Protein AF-A0A536BWJ4-F1 (afdb_monomer)

Nearest PDB structures (foldseek):
  4ppz-assembly1_A  TM=5.170E-01  e=3.074E-01  Neisseria meningitidis MC58
  1vgy-assembly1_B  TM=4.323E-01  e=7.102E-01  Neisseria meningitidis MC58
  6u5v-assembly1_A  TM=4.643E-01  e=4.906E+00  Candida albicans
  7tui-assembly1_A  TM=4.557E-01  e=5.581E+00  Candida albicans
  3jbv-assembly1_m  TM=2.450E-01  e=4.313E+00  Escherichia coli K-12

pLDDT: mean 94.95, std 3.84, range [71.25, 98.62]

Structure (mmCIF, N/CA/C/O backbone):
data_AF-A0A536BWJ4-F1
#
_entry.id   AF-A0A536BWJ4-F1
#
loop_
_atom_site.group_PDB
_atom_site.id
_atom_site.type_symbol
_atom_site.label_atom_id
_atom_site.label_alt_id
_atom_site.label_comp_id
_atom_site.label_asym_id
_atom_site.label_entity_id
_atom_site.label_seq_id
_atom_site.pdbx_PDB_ins_code
_atom_site.Cartn_x
_atom_site.Cartn_y
_atom_site.Cartn_z
_atom_site.occupancy
_atom_site.B_iso_or_equiv
_atom_site.auth_seq_id
_atom_site.auth_comp_id
_atom_site.auth_asym_id
_atom_site.auth_atom_id
_atom_site.pdbx_PDB_model_num
ATOM 1 N N . MET A 1 1 ? -3.389 -10.954 0.445 1.00 93.75 1 MET A N 1
ATOM 2 C CA . MET A 1 1 ? -3.162 -10.057 1.604 1.00 93.75 1 MET A CA 1
ATOM 3 C C . MET A 1 1 ? -3.185 -10.874 2.886 1.00 93.75 1 MET A C 1
ATOM 5 O O . MET A 1 1 ? -3.964 -11.815 2.980 1.00 93.75 1 MET A O 1
ATOM 9 N N . ALA A 1 2 ? -2.328 -10.540 3.852 1.00 96.06 2 ALA A N 1
ATOM 10 C CA . ALA A 1 2 ? -2.304 -11.177 5.165 1.00 96.06 2 ALA A CA 1
ATOM 11 C C . ALA A 1 2 ? -3.456 -10.657 6.036 1.00 96.06 2 ALA A C 1
ATOM 13 O O . ALA A 1 2 ? -4.020 -9.597 5.765 1.00 96.06 2 ALA A O 1
ATOM 14 N N . ARG A 1 3 ? -3.800 -11.382 7.109 1.00 96.44 3 ARG A N 1
ATOM 15 C CA . ARG A 1 3 ? -4.759 -10.868 8.094 1.00 96.44 3 ARG A CA 1
ATOM 16 C C . ARG A 1 3 ? -4.207 -9.561 8.688 1.00 96.44 3 ARG A C 1
ATOM 18 O O . ARG A 1 3 ? -3.106 -9.598 9.242 1.00 96.44 3 ARG A O 1
ATOM 25 N N . PRO A 1 4 ? -4.945 -8.443 8.608 1.00 97.19 4 PRO A N 1
ATOM 26 C CA . PRO A 1 4 ? -4.494 -7.199 9.202 1.00 97.19 4 PRO A CA 1
ATOM 27 C C . PRO A 1 4 ? -4.466 -7.268 10.728 1.00 97.19 4 PRO A C 1
ATOM 29 O O . PRO A 1 4 ? -5.266 -7.979 11.339 1.00 97.19 4 PRO A O 1
ATOM 32 N N . THR A 1 5 ? -3.575 -6.495 11.340 1.00 97.12 5 THR A N 1
ATOM 33 C CA . THR A 1 5 ? -3.496 -6.333 12.796 1.00 97.12 5 THR A CA 1
ATOM 34 C C . THR A 1 5 ? -3.486 -4.859 13.166 1.00 97.12 5 THR A C 1
ATOM 36 O O . THR A 1 5 ? -2.994 -4.034 12.397 1.00 97.12 5 THR A O 1
ATOM 39 N N . SER A 1 6 ? -3.984 -4.534 14.355 1.00 96.25 6 SER A N 1
ATOM 40 C CA . SER A 1 6 ? -3.867 -3.196 14.931 1.00 96.25 6 SER A CA 1
ATOM 41 C C . SER A 1 6 ? -2.861 -3.182 16.075 1.00 96.25 6 SER A C 1
ATOM 43 O O . SER A 1 6 ? -2.726 -4.176 16.788 1.00 96.25 6 SER A O 1
ATOM 45 N N . THR A 1 7 ? -2.146 -2.075 16.231 1.00 96.00 7 THR A N 1
ATOM 46 C CA . THR A 1 7 ? -1.259 -1.812 17.370 1.00 96.00 7 THR A CA 1
ATOM 47 C C . THR A 1 7 ? -1.920 -0.865 18.366 1.00 96.00 7 THR A C 1
ATOM 49 O O . THR A 1 7 ? -2.857 -0.140 18.025 1.00 96.00 7 THR A O 1
ATOM 52 N N . ASP A 1 8 ? -1.393 -0.833 19.590 1.00 93.94 8 ASP A N 1
ATOM 53 C CA . ASP A 1 8 ? -1.908 0.015 20.672 1.00 93.94 8 ASP A CA 1
ATOM 54 C C . ASP A 1 8 ? -1.793 1.521 20.367 1.00 93.94 8 ASP A C 1
ATOM 56 O O . ASP A 1 8 ? -2.596 2.318 20.844 1.00 93.94 8 ASP A O 1
ATOM 60 N N . ASP A 1 9 ? -0.828 1.924 19.533 1.00 92.31 9 ASP A N 1
ATOM 61 C CA . ASP A 1 9 ? -0.656 3.300 19.044 1.00 92.31 9 ASP A CA 1
ATOM 62 C C . ASP A 1 9 ? -1.507 3.619 17.793 1.00 92.31 9 ASP A C 1
ATOM 64 O O . ASP A 1 9 ? -1.373 4.682 17.179 1.00 92.31 9 ASP A O 1
ATOM 68 N N . GLY A 1 10 ? -2.433 2.723 17.436 1.00 94.12 10 GLY A N 1
ATOM 69 C CA . GLY A 1 10 ? -3.479 2.962 16.444 1.00 94.12 10 GLY A CA 1
ATOM 70 C C . GLY A 1 10 ? -3.059 2.746 14.991 1.00 94.12 10 GLY A C 1
ATOM 71 O O . GLY A 1 10 ? -3.765 3.212 14.094 1.00 94.12 10 GLY A O 1
ATOM 72 N N . TRP A 1 11 ? -1.941 2.060 14.729 1.00 97.81 11 TRP A N 1
ATOM 73 C CA . TRP A 1 11 ? -1.605 1.630 13.372 1.00 97.81 11 TRP A CA 1
ATOM 74 C C . TRP A 1 11 ? -2.366 0.366 13.013 1.00 97.81 11 TRP A C 1
ATOM 76 O O . TRP A 1 11 ? -2.437 -0.581 13.786 1.00 97.81 11 TRP A O 1
ATOM 86 N N . TRP A 1 12 ? -2.888 0.335 11.799 1.00 98.12 12 TRP A N 1
ATOM 87 C CA . TRP A 1 12 ? -3.399 -0.849 11.133 1.00 98.12 12 TRP A CA 1
ATOM 88 C C . TRP A 1 12 ? -2.336 -1.331 10.153 1.00 98.12 12 TRP A C 1
ATOM 90 O O . TRP A 1 12 ? -1.895 -0.557 9.303 1.00 98.12 12 TRP A O 1
ATOM 100 N N . LEU A 1 13 ? -1.895 -2.579 10.281 1.00 98.38 13 LEU A N 1
ATOM 101 C CA . LEU A 1 13 ? -0.788 -3.151 9.521 1.00 98.38 13 LEU A CA 1
ATOM 102 C C . LEU A 1 13 ? -1.242 -4.379 8.748 1.00 98.38 13 LEU A C 1
ATOM 104 O O . LEU A 1 13 ? -1.971 -5.219 9.272 1.00 98.38 13 LEU A O 1
ATOM 108 N N . THR A 1 14 ? -0.737 -4.527 7.530 1.00 98.56 14 THR A N 1
ATOM 109 C CA . THR A 1 14 ? -0.919 -5.739 6.732 1.00 98.56 14 THR A CA 1
ATOM 110 C C . THR A 1 14 ? 0.243 -5.954 5.762 1.00 98.56 14 THR A C 1
ATOM 112 O O . THR A 1 14 ? 1.081 -5.073 5.550 1.00 98.56 14 THR A O 1
ATOM 115 N N . VAL A 1 15 ? 0.276 -7.138 5.152 1.00 98.56 15 VAL A N 1
ATOM 116 C CA . VAL A 1 15 ? 1.132 -7.444 4.005 1.00 98.56 15 VAL A CA 1
ATOM 117 C C . VAL A 1 15 ? 0.253 -7.621 2.771 1.00 98.56 15 VAL A C 1
ATOM 119 O O . VAL A 1 15 ? -0.687 -8.419 2.780 1.00 98.56 15 VAL A O 1
ATOM 122 N N . LEU A 1 16 ? 0.570 -6.885 1.711 1.00 98.56 16 LEU A N 1
ATOM 123 C CA . LEU A 1 16 ? -0.076 -6.953 0.400 1.00 98.56 16 LEU A CA 1
ATOM 124 C C . LEU A 1 16 ? 0.913 -7.550 -0.594 1.00 98.56 16 LEU A C 1
ATOM 126 O O . LEU A 1 16 ? 2.098 -7.241 -0.523 1.00 98.56 16 LEU A O 1
ATOM 130 N N . TRP A 1 17 ? 0.445 -8.396 -1.501 1.00 98.19 17 TRP A N 1
ATOM 131 C CA . TRP A 1 17 ? 1.276 -8.986 -2.544 1.00 98.19 17 TRP A CA 1
ATOM 132 C C . TRP A 1 17 ? 0.424 -9.347 -3.755 1.00 98.19 17 TRP A C 1
ATOM 134 O O . TRP A 1 17 ? -0.796 -9.487 -3.627 1.00 98.19 17 TRP A O 1
ATOM 144 N N . VAL A 1 18 ? 1.077 -9.497 -4.901 1.00 97.75 18 VAL A N 1
ATOM 145 C CA . VAL A 1 18 ? 0.480 -10.037 -6.126 1.00 97.75 18 VAL A CA 1
ATOM 146 C C . VAL A 1 18 ? 1.099 -11.401 -6.388 1.00 97.75 18 VAL A C 1
ATOM 148 O O . VAL A 1 18 ? 2.301 -11.570 -6.188 1.00 97.75 18 VAL A O 1
ATOM 151 N N . ILE A 1 19 ? 0.267 -12.361 -6.782 1.00 96.38 19 ILE A N 1
ATOM 152 C CA . ILE A 1 19 ? 0.701 -13.696 -7.193 1.00 96.38 19 ILE A CA 1
ATOM 153 C C . ILE A 1 19 ? 0.357 -13.938 -8.658 1.00 96.38 19 ILE A C 1
ATOM 155 O O . ILE A 1 19 ? -0.677 -13.450 -9.116 1.00 96.38 19 ILE A O 1
ATOM 159 N N . ASP A 1 20 ? 1.193 -14.714 -9.336 1.00 94.19 20 ASP A N 1
ATOM 160 C CA . ASP A 1 20 ? 0.916 -15.346 -10.627 1.00 94.19 20 ASP A CA 1
ATOM 161 C C . ASP A 1 20 ? 1.377 -16.806 -10.563 1.00 94.19 20 ASP A C 1
ATOM 163 O O . ASP A 1 20 ? 2.407 -17.076 -9.949 1.00 94.19 20 ASP A O 1
ATOM 167 N N . ASP A 1 21 ? 0.592 -17.737 -11.115 1.00 82.69 21 ASP A N 1
ATOM 168 C CA . ASP A 1 21 ? 0.875 -19.187 -11.128 1.00 82.69 21 ASP A CA 1
ATOM 169 C C . 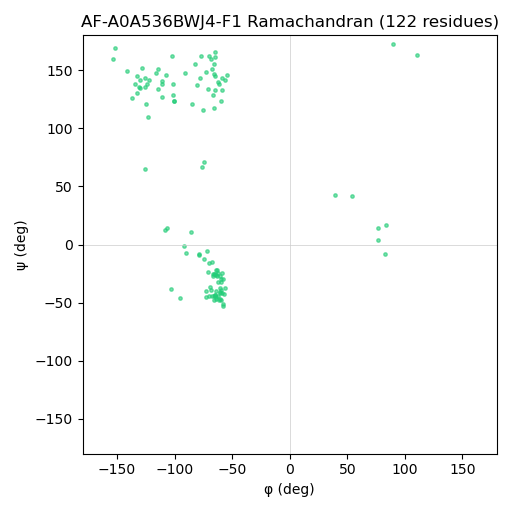ASP A 1 21 ? 1.501 -19.750 -9.818 1.00 82.69 21 ASP A C 1
ATOM 171 O O . ASP A 1 21 ? 2.423 -20.561 -9.841 1.00 82.69 21 ASP A O 1
ATOM 175 N N . ASP A 1 22 ? 0.978 -19.316 -8.662 1.00 85.94 22 ASP A N 1
ATOM 176 C CA . ASP A 1 22 ? 1.392 -19.656 -7.282 1.00 85.94 22 ASP A CA 1
ATOM 177 C C . ASP A 1 22 ? 2.671 -18.990 -6.720 1.00 85.94 22 ASP A C 1
ATOM 179 O O . ASP A 1 22 ? 3.027 -19.228 -5.559 1.00 85.94 22 ASP A O 1
ATOM 183 N N . GLU A 1 23 ? 3.318 -18.078 -7.447 1.00 93.94 23 GLU A N 1
ATOM 184 C CA . GLU A 1 23 ? 4.497 -17.334 -6.979 1.00 93.94 23 GLU A CA 1
ATOM 185 C C . GLU A 1 23 ? 4.236 -15.830 -6.835 1.00 93.94 23 GLU A C 1
ATOM 187 O O . GLU A 1 23 ? 3.405 -15.243 -7.522 1.00 93.94 23 GLU A O 1
ATOM 192 N N . VAL A 1 24 ? 4.953 -15.170 -5.916 1.00 96.31 24 VAL A N 1
ATOM 193 C CA . VAL A 1 24 ? 4.910 -13.704 -5.809 1.00 96.31 24 VAL A CA 1
ATOM 194 C C . VAL A 1 24 ? 5.728 -13.105 -6.947 1.00 96.31 24 VAL A C 1
ATOM 196 O O . VAL A 1 24 ? 6.951 -13.249 -6.960 1.00 96.31 24 VAL A O 1
ATOM 199 N N . ILE A 1 25 ? 5.066 -12.378 -7.846 1.00 96.56 25 ILE A N 1
ATOM 200 C CA . ILE A 1 25 ? 5.724 -11.722 -8.981 1.00 96.56 25 ILE A CA 1
ATOM 201 C C . ILE A 1 25 ? 6.693 -10.630 -8.526 1.00 96.56 25 ILE A C 1
ATOM 203 O O . ILE A 1 25 ? 6.592 -10.091 -7.424 1.00 96.56 25 ILE A O 1
ATOM 207 N N . SER A 1 26 ? 7.609 -10.233 -9.397 1.00 96.00 26 SER A N 1
ATOM 208 C CA . SER A 1 26 ? 8.473 -9.067 -9.209 1.00 96.00 26 SER A CA 1
ATOM 209 C C . SER A 1 26 ? 7.775 -7.760 -9.606 1.00 96.00 26 SER A C 1
ATOM 211 O O . SER A 1 26 ? 6.906 -7.725 -10.477 1.00 96.00 26 SER A O 1
ATOM 213 N N . PHE A 1 27 ? 8.207 -6.626 -9.043 1.00 96.94 27 PHE A N 1
ATOM 214 C CA . PHE A 1 27 ? 7.743 -5.309 -9.514 1.00 96.94 27 PHE A CA 1
ATOM 215 C C . PHE A 1 27 ? 8.046 -5.063 -11.002 1.00 96.94 27 PHE A C 1
ATOM 217 O O . PHE A 1 27 ? 7.368 -4.264 -11.646 1.00 96.94 27 PHE A O 1
ATOM 224 N N . ARG A 1 28 ? 9.063 -5.733 -11.557 1.00 95.50 28 ARG A N 1
ATOM 225 C CA . ARG A 1 28 ? 9.456 -5.641 -12.966 1.00 95.50 28 ARG A CA 1
ATOM 226 C C . ARG A 1 28 ? 8.354 -6.114 -13.911 1.00 95.50 28 ARG A C 1
ATOM 228 O O . ARG A 1 28 ? 8.253 -5.569 -15.004 1.00 95.50 28 ARG A O 1
ATOM 235 N N . GLU A 1 29 ? 7.547 -7.087 -13.509 1.00 95.50 29 GLU A N 1
ATOM 236 C CA . GLU A 1 29 ? 6.485 -7.654 -14.352 1.00 95.50 29 GLU A CA 1
ATOM 237 C C . GLU A 1 29 ? 5.316 -6.690 -14.560 1.00 95.50 29 GLU A C 1
ATOM 239 O O . GLU A 1 29 ? 4.638 -6.744 -15.581 1.00 95.50 29 GLU A O 1
ATOM 244 N N . VAL A 1 30 ? 5.143 -5.739 -13.641 1.00 95.75 30 VAL A N 1
ATOM 245 C CA . VAL A 1 30 ? 4.155 -4.654 -13.742 1.00 95.75 30 VAL A CA 1
ATOM 246 C C . VAL A 1 30 ? 4.795 -3.296 -14.046 1.00 95.75 30 VAL A C 1
ATOM 248 O O . VAL A 1 30 ? 4.162 -2.253 -13.882 1.00 95.75 30 VAL A O 1
ATOM 251 N N . ALA A 1 31 ? 6.064 -3.281 -14.461 1.00 95.12 31 ALA A N 1
ATOM 252 C CA . ALA A 1 31 ? 6.746 -2.055 -14.852 1.00 95.12 31 ALA A CA 1
ATOM 253 C C . ALA A 1 31 ? 6.163 -1.474 -16.154 1.00 95.12 31 ALA A C 1
ATOM 255 O O . ALA A 1 31 ? 5.555 -2.202 -16.944 1.00 95.12 31 ALA A O 1
ATOM 256 N N . PRO A 1 32 ? 6.381 -0.174 -16.433 1.00 92.94 32 PRO A N 1
ATOM 257 C CA . PRO A 1 32 ? 6.017 0.395 -17.723 1.00 92.94 32 PRO A CA 1
ATOM 258 C C . PRO A 1 32 ? 6.640 -0.386 -18.886 1.00 92.94 32 PRO A C 1
ATOM 260 O O . PRO A 1 32 ? 7.783 -0.835 -18.799 1.00 92.94 32 PRO A O 1
ATOM 263 N N . LEU A 1 33 ? 5.928 -0.477 -20.015 1.00 87.81 33 LEU A N 1
ATOM 264 C CA . LEU A 1 33 ? 6.403 -1.197 -21.211 1.00 87.81 33 LEU A CA 1
ATOM 265 C C . LEU A 1 33 ? 7.724 -0.644 -21.770 1.00 87.81 33 LEU A C 1
ATOM 267 O O . LEU A 1 33 ? 8.515 -1.385 -22.346 1.00 87.81 33 LEU A O 1
ATOM 271 N N . ALA A 1 34 ? 7.980 0.653 -21.582 1.00 89.44 34 ALA A N 1
ATOM 272 C CA . ALA A 1 34 ? 9.244 1.294 -21.952 1.00 89.44 34 ALA A CA 1
ATOM 273 C C . ALA A 1 34 ? 10.424 0.893 -21.037 1.00 89.44 34 ALA A C 1
ATOM 275 O O . ALA A 1 34 ? 11.565 1.269 -21.300 1.00 89.44 34 ALA A O 1
ATOM 276 N N . GLY A 1 35 ? 10.152 0.133 -19.976 1.00 89.38 35 GLY A N 1
ATOM 277 C CA . GLY A 1 35 ? 11.093 -0.296 -18.955 1.00 89.38 35 GLY A CA 1
ATOM 278 C C . GLY A 1 35 ? 10.839 0.367 -17.596 1.00 89.38 35 GLY A C 1
ATOM 279 O O . GLY A 1 35 ? 10.145 1.384 -17.503 1.00 89.38 35 GLY A O 1
ATOM 280 N N . PRO A 1 36 ? 11.412 -0.199 -16.518 1.00 92.12 36 PRO A N 1
ATOM 281 C CA . PRO A 1 36 ? 11.308 0.384 -15.192 1.00 92.12 36 PRO A CA 1
ATOM 282 C C . PRO A 1 36 ? 12.014 1.753 -15.140 1.00 92.12 36 PRO A C 1
ATOM 284 O O . PRO A 1 36 ? 13.155 1.875 -15.595 1.00 92.12 36 PRO A O 1
ATOM 287 N N . PRO A 1 37 ? 11.373 2.786 -14.574 1.00 90.50 37 PRO A N 1
ATOM 288 C CA . PRO A 1 37 ? 11.982 4.094 -14.346 1.00 90.50 37 PRO A CA 1
ATOM 289 C C . PRO A 1 37 ? 13.133 4.020 -13.331 1.00 90.50 37 PRO A C 1
ATOM 291 O O . PRO A 1 37 ? 13.263 3.065 -12.563 1.00 90.50 37 PRO A O 1
ATOM 294 N N . ALA A 1 38 ? 13.931 5.089 -13.276 1.00 87.44 38 ALA A N 1
ATOM 295 C CA . ALA A 1 38 ? 14.949 5.250 -12.246 1.00 87.44 38 ALA A CA 1
ATOM 296 C C . ALA A 1 38 ? 14.323 5.321 -10.838 1.00 87.44 38 ALA A C 1
ATOM 298 O O . ALA A 1 38 ? 13.303 5.980 -10.626 1.00 87.44 38 ALA A O 1
ATOM 299 N N . GLY A 1 39 ? 14.981 4.679 -9.871 1.00 91.81 39 GLY A N 1
ATOM 300 C CA . GLY A 1 39 ? 14.553 4.640 -8.473 1.00 91.81 39 GLY A CA 1
ATOM 301 C C . GLY A 1 39 ? 13.616 3.471 -8.132 1.00 91.81 39 GLY A C 1
ATOM 302 O O . GLY A 1 39 ? 13.208 2.708 -9.010 1.00 91.81 39 GLY A O 1
ATOM 303 N N . PRO A 1 40 ? 13.303 3.285 -6.839 1.00 94.56 40 PRO A N 1
ATOM 304 C CA . PRO A 1 40 ? 12.518 2.149 -6.375 1.00 94.56 40 PRO A CA 1
ATOM 305 C C . PRO A 1 40 ? 11.027 2.253 -6.743 1.00 94.56 40 PRO A C 1
ATOM 307 O O . PRO A 1 40 ? 10.465 3.353 -6.749 1.00 94.56 40 PRO A O 1
ATOM 310 N N . PRO A 1 41 ? 10.346 1.113 -6.969 1.00 95.62 41 PRO A N 1
ATOM 311 C CA . PRO A 1 41 ? 8.952 1.074 -7.429 1.00 95.62 41 PRO A CA 1
ATOM 312 C C . PRO A 1 41 ? 7.963 1.748 -6.466 1.00 95.62 41 PRO A C 1
ATOM 314 O O . PRO A 1 41 ? 6.950 2.303 -6.897 1.00 95.62 41 PRO A O 1
ATOM 317 N N . LEU A 1 42 ? 8.276 1.787 -5.164 1.00 96.44 42 LEU A N 1
ATOM 318 C CA . LEU A 1 42 ? 7.442 2.457 -4.160 1.00 96.44 42 LEU A CA 1
ATOM 319 C C . LEU A 1 42 ? 7.311 3.972 -4.378 1.00 96.44 42 LEU A C 1
ATOM 321 O O . LEU A 1 42 ? 6.321 4.545 -3.929 1.00 96.44 42 LEU A O 1
ATOM 325 N N . LEU A 1 43 ? 8.237 4.614 -5.104 1.00 95.31 43 LEU A N 1
ATOM 326 C CA . LEU A 1 43 ? 8.097 6.027 -5.479 1.00 95.31 43 LEU A CA 1
ATOM 327 C C . LEU A 1 43 ? 6.933 6.264 -6.449 1.00 95.31 43 LEU A C 1
ATOM 329 O O . LEU A 1 43 ? 6.390 7.365 -6.480 1.00 95.31 43 LEU A O 1
ATOM 333 N N . ARG A 1 44 ? 6.536 5.243 -7.221 1.00 94.69 44 ARG A N 1
ATOM 334 C CA . ARG A 1 44 ? 5.362 5.298 -8.103 1.00 94.69 44 ARG A CA 1
ATOM 335 C C . ARG A 1 44 ? 4.114 4.727 -7.441 1.00 94.69 44 ARG A C 1
ATOM 337 O O . ARG A 1 44 ? 3.064 5.362 -7.479 1.00 94.69 44 ARG A O 1
ATOM 344 N N . LEU A 1 45 ? 4.233 3.565 -6.795 1.00 97.12 45 LEU A N 1
ATOM 345 C CA . LEU A 1 45 ? 3.098 2.905 -6.144 1.00 97.12 45 LEU A CA 1
ATOM 346 C C . LEU A 1 45 ? 2.541 3.749 -4.989 1.00 97.12 45 LEU A C 1
ATOM 348 O O . LEU A 1 45 ? 1.331 3.916 -4.873 1.00 97.12 45 LEU A O 1
ATOM 352 N N . GLY A 1 46 ? 3.421 4.292 -4.141 1.00 96.81 46 GLY A N 1
ATOM 353 C CA . GLY A 1 46 ? 3.043 4.956 -2.895 1.00 96.81 46 GLY A CA 1
ATOM 354 C C . GLY A 1 46 ? 2.080 6.129 -3.078 1.00 96.81 46 GLY A C 1
ATOM 355 O O . GLY A 1 46 ? 1.026 6.116 -2.446 1.00 96.81 46 GLY A O 1
ATOM 356 N N . PRO A 1 47 ? 2.376 7.115 -3.945 1.00 96.19 47 PRO A N 1
ATOM 357 C CA . PRO A 1 47 ? 1.466 8.231 -4.197 1.00 96.19 47 PRO A CA 1
ATOM 358 C C . PRO A 1 47 ? 0.106 7.800 -4.756 1.00 96.19 47 PRO A C 1
ATOM 360 O O . PRO A 1 47 ? -0.921 8.310 -4.312 1.00 96.19 47 PRO A O 1
ATOM 363 N N . SER A 1 48 ? 0.082 6.840 -5.691 1.00 96.88 48 SER A N 1
ATOM 364 C CA . SER A 1 48 ? -1.175 6.304 -6.232 1.00 96.88 48 SER A CA 1
ATOM 365 C C . SER A 1 48 ? -2.000 5.629 -5.136 1.00 96.88 48 SER A C 1
ATOM 367 O O . SER A 1 48 ? -3.198 5.891 -5.020 1.00 96.88 48 SER A O 1
ATOM 369 N N . PHE A 1 49 ? -1.349 4.829 -4.291 1.00 98.06 49 PHE A N 1
ATOM 370 C CA . PHE A 1 49 ? -2.026 4.076 -3.245 1.00 98.06 49 PHE A CA 1
ATOM 371 C C . PHE A 1 49 ? -2.554 4.998 -2.143 1.00 98.06 49 PHE A C 1
ATOM 373 O O . PHE A 1 49 ? -3.725 4.912 -1.771 1.00 98.06 49 PHE A O 1
ATOM 380 N N . ALA A 1 50 ? -1.741 5.966 -1.710 1.00 97.25 50 ALA A N 1
ATOM 381 C CA . ALA A 1 50 ? -2.161 7.018 -0.788 1.00 97.25 50 ALA A CA 1
ATOM 382 C C . ALA A 1 50 ? -3.359 7.809 -1.333 1.00 97.25 50 ALA A C 1
ATOM 384 O O . ALA A 1 50 ? -4.299 8.095 -0.597 1.00 97.25 50 ALA A O 1
ATOM 385 N N . GLY A 1 51 ? -3.334 8.142 -2.629 1.00 96.69 51 GLY A N 1
ATOM 386 C CA . GLY A 1 51 ? -4.417 8.847 -3.308 1.00 96.69 51 GLY A CA 1
ATOM 387 C C . GLY A 1 51 ? -5.713 8.040 -3.359 1.00 96.69 51 GLY A C 1
ATOM 388 O O . GLY A 1 51 ? -6.780 8.596 -3.118 1.00 96.69 51 GLY A O 1
ATOM 389 N N . SER A 1 52 ? -5.627 6.728 -3.604 1.00 97.12 52 SER A N 1
ATOM 390 C CA . SER A 1 52 ? -6.798 5.839 -3.659 1.00 97.12 52 SER A CA 1
ATOM 391 C C . SER A 1 52 ? -7.544 5.718 -2.325 1.00 97.12 52 SER A C 1
ATOM 393 O O . SER A 1 52 ? -8.745 5.473 -2.315 1.00 97.12 52 SER A O 1
ATOM 395 N N . LEU A 1 53 ? -6.834 5.937 -1.215 1.00 96.88 53 LEU A N 1
ATOM 396 C CA . LEU A 1 53 ? -7.351 5.896 0.156 1.00 96.88 53 LEU A CA 1
ATOM 397 C C . LEU A 1 53 ? -7.435 7.299 0.784 1.00 96.88 53 LEU A C 1
ATOM 399 O O . LEU A 1 53 ? -7.588 7.449 2.003 1.00 96.88 53 LEU A O 1
ATOM 403 N N . SER A 1 54 ? -7.286 8.346 -0.033 1.00 90.25 54 SER A N 1
ATOM 404 C CA . SER A 1 54 ? -7.328 9.726 0.436 1.00 90.25 54 SER A CA 1
ATOM 405 C C . SER A 1 54 ? -8.693 10.033 1.052 1.00 90.25 54 SER A C 1
ATOM 407 O O . SER A 1 54 ? -9.733 9.604 0.556 1.00 90.25 54 SER A O 1
ATOM 409 N N . GLY A 1 55 ? -8.689 10.746 2.176 1.00 91.94 55 GLY A N 1
ATOM 410 C CA . GLY A 1 55 ? -9.892 11.004 2.965 1.00 91.94 55 GLY A CA 1
ATOM 411 C C . GLY A 1 55 ? -10.285 9.874 3.921 1.00 91.94 55 GLY A C 1
ATOM 412 O O . GLY A 1 55 ? -11.164 10.107 4.744 1.00 91.94 55 GLY A O 1
ATOM 413 N N . MET A 1 56 ? -9.641 8.699 3.862 1.00 96.31 56 MET A N 1
ATOM 414 C CA . MET A 1 56 ? -9.742 7.650 4.892 1.00 96.31 56 MET A CA 1
ATOM 415 C C . MET A 1 56 ? -8.514 7.611 5.803 1.00 96.31 56 MET A C 1
ATOM 417 O O . MET A 1 56 ? -8.639 7.365 7.002 1.00 96.31 56 MET A O 1
ATOM 421 N N . ILE A 1 57 ? -7.320 7.815 5.240 1.00 97.56 57 ILE A N 1
ATOM 422 C CA . ILE A 1 57 ? -6.073 7.870 6.010 1.00 97.56 57 ILE A CA 1
ATOM 423 C C . ILE A 1 57 ? -6.055 9.168 6.823 1.00 97.56 57 ILE A C 1
ATOM 425 O O . ILE A 1 57 ? -6.336 10.240 6.288 1.00 97.56 57 ILE A O 1
ATOM 429 N N . LEU A 1 58 ? -5.697 9.068 8.103 1.00 97.38 58 LEU A N 1
ATOM 430 C CA . LEU A 1 58 ? -5.521 10.213 8.988 1.00 97.38 58 LEU A CA 1
ATOM 431 C C . LEU A 1 58 ? -4.455 11.156 8.419 1.00 97.38 58 LEU A C 1
ATOM 433 O O . LEU A 1 58 ? -3.365 10.720 8.045 1.00 97.38 58 LEU A O 1
ATOM 437 N N . GLU A 1 59 ? -4.748 12.452 8.398 1.00 95.56 59 GLU A N 1
ATOM 438 C CA . GLU A 1 59 ? -3.781 13.483 8.036 1.00 95.56 59 GLU A CA 1
ATOM 439 C C . GLU A 1 59 ? -3.230 14.161 9.293 1.00 95.56 59 GLU A C 1
ATOM 441 O O . GLU A 1 59 ? -3.974 14.711 10.103 1.00 95.56 59 GLU A O 1
ATOM 446 N N . GLU A 1 60 ? -1.907 14.144 9.449 1.00 92.62 60 GLU A N 1
ATOM 447 C CA . GLU A 1 60 ? -1.198 14.800 10.545 1.00 92.62 60 GLU A CA 1
ATOM 448 C C . GLU A 1 60 ? -0.143 15.743 9.954 1.00 92.62 60 GLU A C 1
ATOM 450 O O . GLU A 1 60 ? 0.750 15.326 9.215 1.00 92.62 60 GLU A O 1
ATOM 455 N N . ASN A 1 61 ? -0.235 17.038 10.274 1.00 92.31 61 ASN A N 1
ATOM 456 C CA . ASN A 1 61 ? 0.685 18.078 9.789 1.00 92.31 61 ASN A CA 1
ATOM 457 C C . ASN A 1 61 ? 0.824 18.129 8.251 1.00 92.31 61 ASN A C 1
ATOM 459 O O . ASN A 1 61 ? 1.932 18.272 7.727 1.00 92.31 61 ASN A O 1
ATOM 463 N N . GLY A 1 62 ? -0.287 17.986 7.521 1.00 90.75 62 GLY A N 1
ATOM 464 C CA . GLY A 1 62 ? -0.288 18.022 6.054 1.00 90.75 62 GLY A CA 1
ATOM 465 C C . GLY A 1 62 ? 0.234 16.744 5.394 1.00 90.75 62 GLY A C 1
ATOM 466 O O . GLY A 1 62 ? 0.596 16.764 4.217 1.00 90.75 62 GLY A O 1
ATOM 467 N N . ARG A 1 63 ? 0.362 15.642 6.146 1.00 92.38 63 ARG A N 1
ATOM 468 C CA . ARG A 1 63 ? 0.860 14.358 5.640 1.00 92.38 63 ARG A CA 1
ATOM 469 C C . ARG A 1 63 ? -0.070 13.224 6.034 1.00 92.38 63 ARG A C 1
ATOM 471 O O . ARG A 1 63 ? -0.456 13.101 7.191 1.00 92.38 63 ARG A O 1
ATOM 478 N N . LEU A 1 64 ? -0.364 12.357 5.071 1.00 96.62 64 LEU A N 1
ATOM 479 C CA . LEU A 1 64 ? -1.108 11.128 5.319 1.00 96.62 64 LEU A CA 1
ATOM 480 C C . LEU A 1 64 ? -0.269 10.179 6.184 1.00 96.62 64 LEU A C 1
ATOM 482 O O . LEU A 1 64 ? 0.889 9.892 5.866 1.00 96.62 64 LEU A O 1
ATOM 486 N N . ALA A 1 65 ? -0.860 9.679 7.266 1.00 97.25 65 ALA A N 1
ATOM 487 C CA . ALA A 1 65 ? -0.259 8.733 8.196 1.00 97.25 65 ALA A CA 1
ATOM 488 C C . ALA A 1 65 ? -0.201 7.322 7.584 1.00 97.25 65 ALA A C 1
ATOM 490 O O . ALA A 1 65 ? -0.922 6.407 7.980 1.00 97.25 65 ALA A O 1
ATOM 491 N N . MET A 1 66 ? 0.675 7.159 6.593 1.00 97.62 66 MET A N 1
ATOM 492 C CA . MET A 1 66 ? 0.898 5.921 5.856 1.00 97.62 66 MET A CA 1
ATOM 493 C C . MET A 1 66 ? 2.390 5.590 5.803 1.00 97.62 66 MET A C 1
ATOM 495 O O . MET A 1 66 ? 3.236 6.469 5.632 1.00 97.62 66 MET A O 1
ATOM 499 N N . ARG A 1 67 ? 2.724 4.303 5.916 1.00 97.56 67 ARG A N 1
ATOM 500 C CA . ARG A 1 67 ? 4.086 3.782 5.744 1.00 97.56 67 ARG A CA 1
ATOM 501 C C . ARG A 1 67 ? 4.051 2.562 4.838 1.00 97.56 67 ARG A C 1
ATOM 503 O O . ARG A 1 67 ? 3.285 1.637 5.092 1.00 97.56 67 ARG A O 1
ATOM 510 N N . LEU A 1 68 ? 4.913 2.552 3.825 1.00 97.75 68 LEU A N 1
ATOM 511 C CA . LEU A 1 68 ? 5.069 1.438 2.892 1.00 97.75 68 LEU A CA 1
ATOM 512 C C . LEU A 1 68 ? 6.530 1.000 2.858 1.00 97.75 68 LEU A C 1
ATOM 514 O O . LEU A 1 68 ? 7.42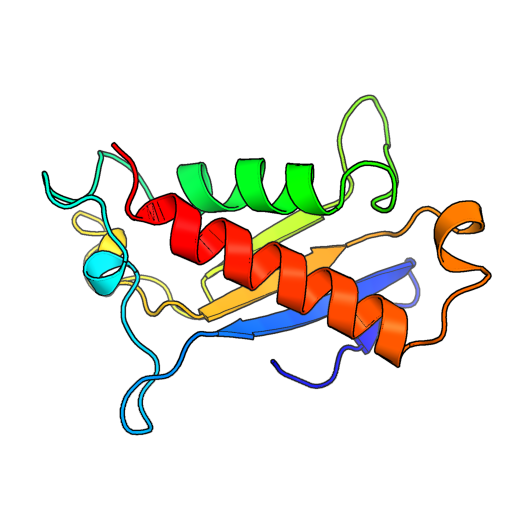1 1.840 2.767 1.00 97.75 68 LEU A O 1
ATOM 518 N N . ASN A 1 69 ? 6.769 -0.307 2.901 1.00 97.25 69 ASN A N 1
ATOM 519 C CA . ASN A 1 69 ? 8.092 -0.902 2.716 1.00 97.25 69 ASN A CA 1
ATOM 520 C C . ASN A 1 69 ? 7.966 -2.193 1.914 1.00 97.25 69 ASN A C 1
ATOM 522 O O . ASN A 1 69 ? 6.971 -2.899 2.054 1.00 97.25 69 ASN A O 1
ATOM 526 N N . VAL A 1 70 ? 8.980 -2.548 1.130 1.00 96.94 70 VAL A N 1
ATOM 527 C CA . VAL A 1 70 ? 9.037 -3.884 0.520 1.00 96.94 70 VAL A CA 1
ATOM 528 C C . VAL A 1 70 ? 9.206 -4.952 1.603 1.00 96.94 70 VAL A C 1
ATOM 530 O O . VAL A 1 70 ? 9.818 -4.711 2.649 1.00 96.94 70 VAL A O 1
ATOM 533 N N . VAL A 1 71 ? 8.630 -6.135 1.385 1.00 96.94 71 VAL A N 1
ATOM 534 C CA . VAL A 1 71 ? 8.783 -7.269 2.308 1.00 96.94 71 VAL A CA 1
ATOM 535 C C . VAL A 1 71 ? 10.224 -7.771 2.299 1.00 96.94 71 VAL A C 1
ATOM 537 O O . VAL A 1 71 ? 10.797 -7.968 3.375 1.00 96.94 71 VAL A O 1
ATOM 540 N N . SER A 1 72 ? 10.797 -7.895 1.101 1.00 93.88 72 SER A N 1
ATOM 541 C CA . SER A 1 72 ? 12.195 -8.239 0.851 1.00 93.88 72 SER A CA 1
ATOM 542 C C . SER A 1 72 ? 12.850 -7.162 -0.003 1.00 93.88 72 SER A C 1
ATOM 544 O O . SER A 1 72 ? 12.241 -6.664 -0.950 1.00 93.88 72 SER A O 1
ATOM 546 N N 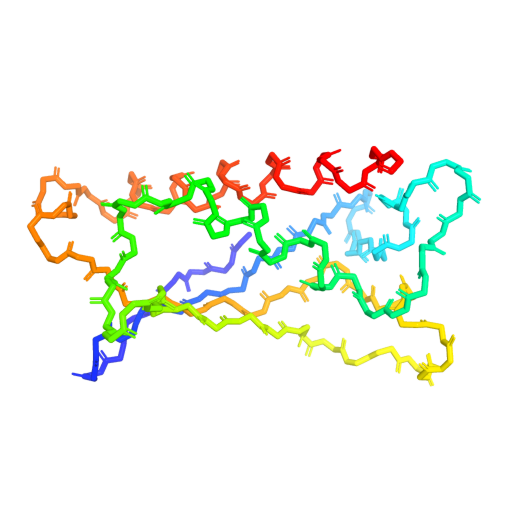. ALA A 1 73 ? 14.086 -6.808 0.338 1.00 90.00 73 ALA A N 1
ATOM 547 C CA . ALA A 1 73 ? 14.915 -5.960 -0.506 1.00 90.00 73 ALA A CA 1
ATOM 548 C C . ALA A 1 73 ? 15.248 -6.686 -1.829 1.00 90.00 73 ALA A C 1
ATOM 550 O O . ALA A 1 73 ? 15.212 -7.919 -1.863 1.00 90.00 73 ALA A O 1
ATOM 551 N N . PRO A 1 74 ? 15.545 -5.949 -2.914 1.00 90.38 74 PRO A N 1
ATOM 552 C CA . PRO A 1 74 ? 16.107 -6.543 -4.123 1.00 90.38 74 PRO A CA 1
ATOM 553 C C . PRO A 1 74 ? 17.506 -7.109 -3.831 1.00 90.38 74 PRO A C 1
ATOM 555 O O . PRO A 1 74 ? 18.270 -6.494 -3.089 1.00 90.38 74 PRO A O 1
ATOM 558 N N . ASP A 1 75 ? 17.871 -8.221 -4.471 1.00 89.50 75 ASP A N 1
ATOM 559 C CA . ASP A 1 75 ? 19.231 -8.784 -4.369 1.00 89.50 75 ASP A CA 1
ATOM 560 C C . ASP A 1 75 ? 20.301 -7.855 -4.966 1.00 89.50 75 ASP A C 1
ATOM 562 O O . ASP A 1 75 ? 21.470 -7.901 -4.590 1.00 89.50 75 ASP A O 1
ATOM 566 N N . ASP A 1 76 ? 19.895 -7.005 -5.913 1.00 90.69 76 ASP A N 1
ATOM 567 C CA . ASP A 1 76 ? 20.733 -5.994 -6.545 1.00 90.69 76 ASP A CA 1
ATOM 568 C C . ASP A 1 76 ? 20.104 -4.607 -6.363 1.00 90.69 76 ASP A C 1
ATOM 570 O O . ASP A 1 76 ? 19.085 -4.277 -6.979 1.00 90.69 76 ASP A O 1
ATOM 574 N N . GLU A 1 77 ? 20.735 -3.774 -5.535 1.00 89.62 77 GLU A N 1
ATOM 575 C CA . GLU A 1 77 ? 20.286 -2.406 -5.253 1.00 89.62 77 GLU A CA 1
ATOM 576 C C . GLU A 1 77 ? 20.275 -1.506 -6.500 1.00 89.62 77 GLU A C 1
ATOM 578 O O . GLU A 1 77 ? 19.481 -0.565 -6.570 1.00 89.62 77 GLU A O 1
ATOM 583 N N . ALA A 1 78 ? 21.089 -1.809 -7.521 1.00 92.31 78 ALA A N 1
ATOM 584 C CA . ALA A 1 78 ? 21.065 -1.099 -8.800 1.00 92.31 78 ALA A CA 1
ATOM 585 C C . ALA A 1 78 ? 19.850 -1.483 -9.665 1.00 92.31 78 ALA A C 1
ATOM 587 O O . ALA A 1 78 ? 19.543 -0.804 -10.648 1.00 92.31 78 ALA A O 1
ATOM 588 N N . ARG A 1 79 ? 19.130 -2.553 -9.305 1.00 92.81 79 ARG A N 1
ATOM 589 C CA . ARG A 1 79 ? 17.929 -3.045 -9.994 1.00 92.81 79 ARG A CA 1
ATOM 590 C C . ARG A 1 79 ? 16.750 -3.176 -9.019 1.00 92.81 79 ARG A C 1
ATOM 592 O O . ARG A 1 79 ? 16.212 -4.269 -8.837 1.00 92.81 79 ARG A O 1
ATOM 599 N N . PRO A 1 80 ? 16.252 -2.063 -8.449 1.00 94.88 80 PRO A N 1
ATOM 600 C CA . PRO A 1 80 ? 15.267 -2.105 -7.369 1.00 94.88 80 PRO A CA 1
ATOM 601 C C . PRO A 1 80 ? 13.890 -2.647 -7.779 1.00 94.88 80 PRO A C 1
ATOM 603 O O . PRO A 1 80 ? 13.087 -3.013 -6.926 1.00 94.88 80 PRO A O 1
ATOM 606 N N . TRP A 1 81 ? 13.620 -2.728 -9.082 1.00 96.44 81 TRP A N 1
ATOM 607 C CA . TRP A 1 81 ? 12.397 -3.311 -9.637 1.00 96.44 81 TRP A CA 1
ATOM 608 C C . TRP A 1 81 ? 12.409 -4.845 -9.675 1.00 96.44 81 TRP A C 1
ATOM 610 O O . TRP A 1 81 ? 11.373 -5.441 -9.938 1.00 96.44 81 TRP A O 1
ATOM 620 N N . LEU A 1 82 ? 13.545 -5.497 -9.400 1.00 95.38 82 LEU A N 1
ATOM 621 C CA . LEU A 1 82 ? 13.598 -6.955 -9.237 1.00 95.38 82 LEU A CA 1
ATOM 622 C C . LEU A 1 82 ? 13.095 -7.424 -7.867 1.00 95.38 82 LEU A C 1
ATOM 624 O O . LEU A 1 82 ? 12.940 -8.622 -7.664 1.00 95.38 82 LEU A O 1
ATOM 628 N N . ALA A 1 83 ? 12.832 -6.505 -6.932 1.00 95.69 83 ALA A N 1
ATOM 629 C CA . ALA A 1 83 ? 12.221 -6.862 -5.661 1.00 95.69 83 ALA A CA 1
ATOM 630 C C . ALA A 1 83 ? 10.851 -7.540 -5.887 1.00 95.69 83 ALA A C 1
ATOM 632 O O . ALA A 1 83 ? 10.103 -7.108 -6.777 1.00 95.69 83 ALA A O 1
ATOM 633 N N . PRO A 1 84 ? 10.484 -8.543 -5.067 1.00 96.81 84 PRO A N 1
ATOM 634 C CA . PRO A 1 84 ? 9.141 -9.108 -5.082 1.00 96.81 84 PRO A CA 1
ATOM 635 C C . PRO A 1 84 ? 8.080 -8.027 -4.858 1.00 96.81 84 PRO A C 1
ATOM 637 O O . PRO A 1 84 ? 8.247 -7.136 -4.016 1.00 96.81 84 PRO A O 1
ATOM 640 N N . LEU A 1 85 ? 6.961 -8.132 -5.569 1.00 97.75 85 LEU A N 1
ATOM 641 C CA . LEU A 1 85 ? 5.765 -7.314 -5.406 1.00 97.75 85 LEU A CA 1
ATOM 642 C C . LEU A 1 85 ? 5.006 -7.782 -4.159 1.00 97.75 85 LEU A C 1
ATOM 644 O O . LEU A 1 85 ? 3.898 -8.310 -4.205 1.00 97.75 85 LEU A O 1
ATOM 648 N N . ALA A 1 86 ? 5.647 -7.570 -3.015 1.00 98.06 86 ALA A N 1
ATOM 649 C CA . ALA A 1 86 ? 5.094 -7.759 -1.692 1.00 98.06 86 ALA A CA 1
AT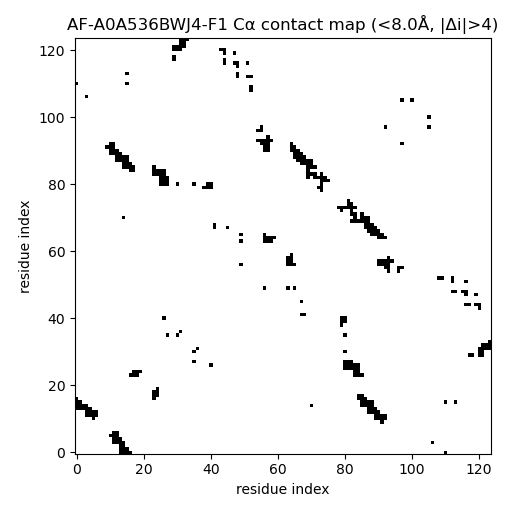OM 650 C C . ALA A 1 86 ? 5.506 -6.576 -0.815 1.00 98.06 86 ALA A C 1
ATOM 652 O O . ALA A 1 86 ? 6.692 -6.261 -0.682 1.00 98.06 86 ALA A O 1
ATOM 653 N N . ILE A 1 87 ? 4.528 -5.915 -0.198 1.00 98.38 87 ILE A N 1
ATOM 654 C CA . ILE A 1 87 ? 4.733 -4.721 0.619 1.00 98.38 87 ILE A CA 1
ATOM 655 C C . ILE A 1 87 ? 4.137 -4.894 2.014 1.00 98.38 87 ILE A C 1
ATOM 657 O O . ILE A 1 87 ? 3.062 -5.463 2.191 1.00 98.38 87 ILE A O 1
ATOM 661 N N . ARG A 1 88 ? 4.828 -4.349 3.014 1.00 98.50 88 ARG A N 1
ATOM 662 C CA . ARG A 1 88 ? 4.270 -4.048 4.332 1.00 98.50 88 ARG A CA 1
ATOM 663 C C . ARG A 1 88 ? 3.610 -2.681 4.242 1.00 98.50 88 ARG A C 1
ATOM 665 O O . ARG A 1 88 ? 4.290 -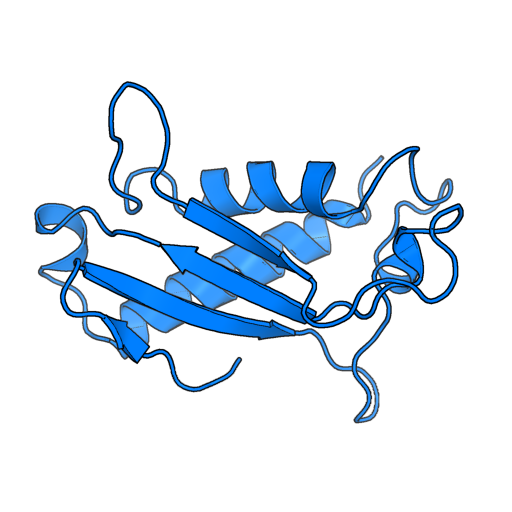1.702 3.927 1.00 98.50 88 ARG A O 1
ATOM 672 N N . ALA A 1 89 ? 2.317 -2.626 4.524 1.00 98.50 89 ALA A N 1
ATOM 673 C CA . ALA A 1 89 ? 1.554 -1.390 4.569 1.00 98.50 89 ALA A CA 1
ATOM 674 C C . ALA A 1 89 ? 1.079 -1.138 5.998 1.00 98.50 89 ALA A C 1
ATOM 676 O O . ALA A 1 89 ? 0.582 -2.050 6.660 1.00 98.50 89 ALA A O 1
ATOM 677 N N . ALA A 1 90 ? 1.252 0.092 6.468 1.00 98.38 90 ALA A N 1
ATOM 678 C CA . ALA A 1 90 ? 0.728 0.544 7.744 1.00 98.38 90 ALA A CA 1
ATOM 679 C C . ALA A 1 90 ? 0.005 1.879 7.565 1.00 98.38 90 ALA A C 1
ATOM 681 O O . ALA A 1 90 ? 0.532 2.783 6.913 1.00 98.38 90 ALA A O 1
ATOM 682 N N . PHE A 1 91 ? -1.169 2.003 8.173 1.00 98.25 91 PHE A N 1
ATOM 683 C CA . PHE A 1 91 ? -2.017 3.190 8.108 1.00 98.25 91 PHE A CA 1
ATOM 684 C C . PHE A 1 91 ? -2.484 3.571 9.507 1.00 98.25 91 PHE A C 1
ATOM 686 O O . PHE A 1 91 ? -2.787 2.691 10.311 1.00 98.25 91 PHE A O 1
ATOM 693 N N . ARG A 1 92 ? -2.612 4.865 9.786 1.00 97.81 92 ARG A N 1
ATOM 694 C CA . ARG A 1 92 ? -3.554 5.335 10.807 1.00 97.81 92 ARG A CA 1
ATOM 695 C C . ARG A 1 92 ? -4.774 5.870 10.083 1.00 97.81 92 ARG A C 1
ATOM 697 O O . ARG A 1 92 ? -4.643 6.666 9.155 1.00 97.81 92 ARG A O 1
ATOM 704 N N . TRP A 1 93 ? -5.946 5.404 10.478 1.00 97.50 93 TRP A N 1
ATOM 705 C CA . TRP A 1 93 ? -7.204 5.795 9.855 1.00 97.50 93 TRP A CA 1
ATOM 706 C C . TRP A 1 93 ? -7.799 7.009 10.555 1.00 97.50 93 TRP A C 1
ATOM 708 O O . TRP A 1 93 ? -7.652 7.162 11.768 1.00 97.50 93 TRP A O 1
ATOM 718 N N . ASP A 1 94 ? -8.499 7.852 9.801 1.00 96.38 94 ASP A N 1
ATOM 719 C CA . ASP A 1 94 ? -9.385 8.845 10.390 1.00 96.38 94 ASP A CA 1
ATOM 720 C C . ASP A 1 94 ? -10.543 8.105 11.091 1.00 96.38 94 ASP A C 1
ATOM 722 O O . ASP A 1 94 ? -11.307 7.388 10.432 1.00 96.38 94 ASP A O 1
ATOM 726 N N . PRO A 1 95 ? -10.688 8.244 12.422 1.00 93.38 95 PRO A N 1
ATOM 727 C CA . PRO A 1 95 ? -11.626 7.438 13.194 1.00 93.38 95 PRO A CA 1
ATOM 728 C C . PRO A 1 95 ? -13.086 7.740 12.853 1.00 93.38 95 PRO A C 1
ATOM 730 O O . PRO A 1 95 ? -13.926 6.857 12.987 1.00 93.38 95 PRO A O 1
ATOM 733 N N . VAL A 1 96 ? -13.403 8.955 12.392 1.00 93.75 96 VAL A N 1
ATOM 734 C CA . VAL A 1 96 ? -14.766 9.320 11.981 1.00 93.75 96 VAL A CA 1
ATOM 735 C C . VAL A 1 96 ? -15.105 8.636 10.663 1.00 93.75 96 VAL 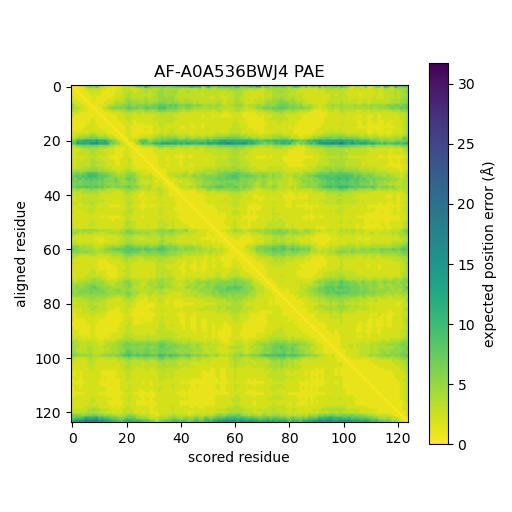A C 1
ATOM 737 O O . VAL A 1 96 ? -16.217 8.143 10.485 1.00 93.75 96 VAL A O 1
ATOM 740 N N . ARG A 1 97 ? -14.138 8.574 9.744 1.00 90.12 97 ARG A N 1
ATOM 741 C CA . ARG A 1 97 ? -14.326 8.000 8.406 1.0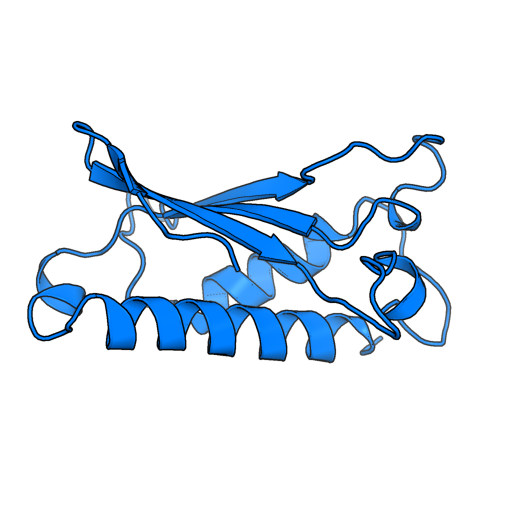0 90.12 97 ARG A CA 1
ATOM 742 C C . ARG A 1 97 ? -14.533 6.495 8.441 1.00 90.12 97 ARG A C 1
ATOM 744 O O . ARG A 1 97 ? -15.386 5.998 7.713 1.00 90.12 97 ARG A O 1
ATOM 751 N N . ILE A 1 98 ? -13.805 5.789 9.303 1.00 94.25 98 ILE A N 1
ATOM 752 C CA . ILE A 1 98 ? -13.918 4.329 9.400 1.00 94.25 98 ILE A CA 1
ATOM 753 C C . ILE A 1 98 ? -14.972 3.850 10.408 1.00 94.25 98 ILE A C 1
ATOM 755 O O . ILE A 1 98 ? -15.253 2.658 10.448 1.00 94.25 98 ILE A O 1
ATOM 759 N N . ALA A 1 99 ? -15.587 4.737 11.202 1.00 93.38 99 ALA A N 1
ATOM 760 C CA . ALA A 1 99 ? -16.533 4.357 12.264 1.00 93.38 99 ALA A CA 1
ATOM 761 C C . ALA A 1 99 ? -17.748 3.551 11.773 1.00 93.38 99 ALA A C 1
ATOM 763 O O . ALA A 1 99 ? -18.311 2.762 12.528 1.00 93.38 99 ALA A O 1
ATOM 764 N N . ALA A 1 100 ? -18.168 3.767 10.526 1.00 92.31 100 ALA A N 1
ATOM 765 C CA . ALA A 1 100 ? -19.301 3.073 9.920 1.00 92.31 100 ALA A CA 1
ATOM 766 C C . ALA A 1 100 ? -18.902 1.799 9.155 1.00 92.31 100 ALA A C 1
ATOM 768 O O . ALA A 1 100 ? -19.773 1.140 8.596 1.00 92.31 100 ALA A O 1
ATOM 769 N N . MET A 1 101 ? -17.609 1.471 9.099 1.00 95.44 101 MET A N 1
ATOM 770 C CA . MET A 1 101 ? -17.089 0.363 8.306 1.00 95.44 101 MET A CA 1
ATOM 771 C C . MET A 1 101 ? -16.807 -0.853 9.182 1.00 95.44 101 MET A C 1
ATOM 773 O O . MET A 1 101 ? -16.221 -0.763 10.262 1.00 95.44 101 MET A O 1
ATOM 777 N N . SER A 1 102 ? -17.162 -2.023 8.675 1.00 95.81 102 SER A N 1
ATOM 778 C CA . SER A 1 102 ? -16.645 -3.289 9.170 1.00 95.81 102 SER A CA 1
ATOM 779 C C . SER A 1 102 ? -15.164 -3.459 8.812 1.00 95.81 102 SER A C 1
ATOM 781 O O . SER A 1 102 ? -14.625 -2.827 7.900 1.00 95.81 102 SER A O 1
ATOM 783 N N . ALA A 1 103 ? -14.496 -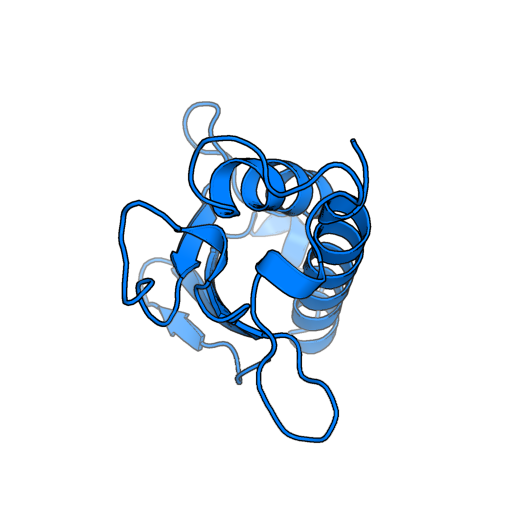4.384 9.505 1.00 93.81 103 ALA A N 1
ATOM 784 C CA . ALA A 1 103 ? -13.109 -4.730 9.204 1.00 93.81 103 ALA A CA 1
ATOM 785 C C . ALA A 1 103 ? -12.924 -5.261 7.770 1.00 93.81 103 ALA A C 1
ATOM 787 O O . ALA A 1 103 ? -11.881 -5.017 7.165 1.00 93.81 103 ALA A O 1
ATOM 788 N N . ASN A 1 104 ? -13.930 -5.959 7.228 1.00 96.00 104 ASN A N 1
ATOM 789 C CA . ASN A 1 104 ? -13.886 -6.482 5.864 1.00 96.00 104 ASN A CA 1
ATOM 790 C C . ASN A 1 104 ? -14.031 -5.358 4.838 1.00 96.00 104 ASN A C 1
ATOM 792 O O . ASN A 1 104 ? -13.216 -5.283 3.933 1.00 96.00 104 ASN A O 1
ATOM 796 N N . GLU A 1 105 ? -14.971 -4.429 5.027 1.00 97.38 105 GLU A N 1
ATOM 797 C CA . GLU A 1 105 ? -15.114 -3.279 4.121 1.00 97.38 105 GLU A CA 1
ATOM 798 C C . GLU A 1 105 ? -13.840 -2.429 4.086 1.00 97.38 105 GLU A C 1
ATOM 800 O O . GLU A 1 105 ? -13.425 -1.972 3.024 1.00 97.38 105 GLU A O 1
ATOM 805 N N . LEU A 1 106 ? -13.180 -2.244 5.233 1.00 97.00 106 LEU A N 1
ATOM 806 C CA . LEU A 1 106 ? -11.899 -1.542 5.293 1.00 97.00 106 LEU A CA 1
ATOM 807 C C . LEU A 1 106 ? -10.791 -2.308 4.555 1.00 97.00 106 LEU A C 1
ATOM 809 O O . LEU A 1 106 ? -10.022 -1.707 3.807 1.00 97.00 106 LEU A O 1
ATOM 813 N N . ALA A 1 107 ? -10.714 -3.627 4.745 1.00 97.75 107 ALA A N 1
ATOM 814 C CA . ALA A 1 107 ? -9.778 -4.482 4.020 1.00 97.75 107 ALA A CA 1
ATOM 815 C C . ALA A 1 107 ? -10.018 -4.448 2.502 1.00 97.75 107 ALA A C 1
ATOM 817 O O . ALA A 1 107 ? -9.051 -4.368 1.744 1.00 97.75 107 ALA A O 1
ATOM 818 N N . ASP A 1 108 ? -11.279 -4.446 2.071 1.00 98.06 108 ASP A N 1
ATOM 819 C CA . ASP A 1 108 ? -11.665 -4.378 0.663 1.00 98.06 108 ASP A CA 1
ATOM 820 C C . ASP A 1 108 ? -11.238 -3.046 0.040 1.00 98.06 108 ASP A C 1
ATOM 822 O O . ASP A 1 108 ? -10.634 -3.051 -1.027 1.00 98.06 108 ASP A O 1
ATOM 826 N N . GLN A 1 109 ? -11.424 -1.910 0.730 1.00 97.81 109 GLN A N 1
ATOM 827 C CA . GLN A 1 109 ? -10.910 -0.616 0.247 1.00 97.81 109 GLN A CA 1
ATOM 828 C C . GLN A 1 109 ? -9.386 -0.635 0.055 1.00 97.81 109 GLN A C 1
ATOM 830 O O . GLN A 1 109 ? -8.875 -0.129 -0.945 1.00 97.81 109 GLN A O 1
ATOM 835 N N . VAL A 1 110 ? -8.648 -1.238 0.994 1.00 98.31 110 VAL A N 1
ATOM 836 C CA . VAL A 1 110 ? -7.184 -1.365 0.910 1.00 98.31 110 VAL A CA 1
ATOM 837 C C . VAL A 1 110 ? -6.770 -2.254 -0.266 1.00 98.31 110 VAL A C 1
ATOM 839 O O . VAL A 1 110 ? -5.838 -1.900 -0.990 1.00 98.31 110 VAL A O 1
ATOM 842 N N . LEU A 1 111 ? -7.448 -3.385 -0.475 1.00 98.44 111 LEU A N 1
ATOM 843 C CA . LEU A 1 111 ? -7.198 -4.296 -1.596 1.00 98.44 111 LEU A CA 1
ATOM 844 C C . LEU A 1 111 ? -7.498 -3.635 -2.945 1.00 98.44 111 LEU A C 1
ATOM 846 O O . LEU A 1 111 ? -6.659 -3.686 -3.843 1.00 98.44 111 LEU A O 1
ATOM 850 N N . ASP A 1 112 ? -8.645 -2.970 -3.059 1.00 98.38 112 ASP A N 1
ATOM 851 C CA . ASP A 1 112 ? -9.066 -2.231 -4.249 1.00 98.38 112 ASP A CA 1
ATOM 852 C C . ASP A 1 112 ? -8.074 -1.120 -4.605 1.00 98.38 112 ASP A C 1
ATOM 854 O O . ASP A 1 112 ? -7.668 -0.975 -5.761 1.00 98.38 112 ASP A O 1
ATOM 858 N N . GLY A 1 113 ? -7.672 -0.328 -3.607 1.00 98.38 113 GLY A N 1
ATOM 859 C CA . GLY A 1 113 ? -6.682 0.730 -3.775 1.00 98.38 113 GLY A CA 1
ATOM 860 C C . GLY A 1 113 ? -5.337 0.176 -4.235 1.00 98.38 113 GLY A C 1
ATOM 861 O O . GLY A 1 113 ? -4.766 0.661 -5.211 1.00 98.38 113 GLY A O 1
ATOM 862 N N . PHE A 1 114 ? -4.864 -0.892 -3.588 1.00 98.62 114 PHE A N 1
ATOM 863 C CA . PHE A 1 114 ? -3.609 -1.549 -3.944 1.00 98.62 114 PHE A CA 1
ATOM 864 C C . PHE A 1 114 ? -3.643 -2.108 -5.370 1.00 98.62 114 PHE A C 1
ATOM 866 O O . PHE A 1 114 ? -2.724 -1.834 -6.141 1.00 98.62 114 PHE A O 1
ATOM 873 N N . GLY A 1 115 ? -4.708 -2.825 -5.743 1.00 98.12 115 GLY A N 1
ATOM 874 C CA . GLY A 1 115 ? -4.882 -3.390 -7.082 1.00 98.12 115 GLY A CA 1
ATOM 875 C C . GLY A 1 115 ? -4.843 -2.319 -8.171 1.00 98.12 115 GLY A C 1
ATOM 876 O O . GLY A 1 115 ? -4.016 -2.393 -9.079 1.00 98.12 115 GLY A O 1
ATOM 877 N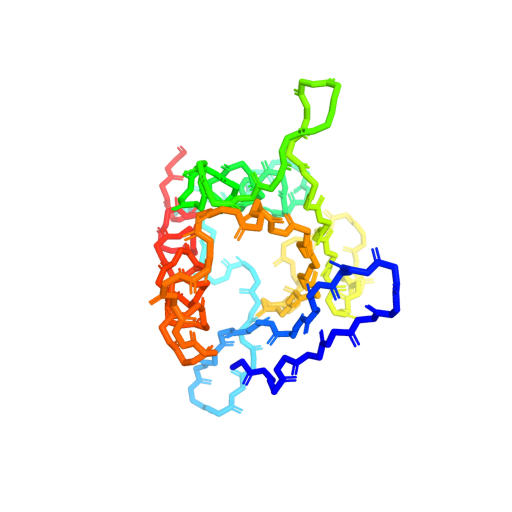 N . ARG A 1 116 ? -5.641 -1.250 -8.027 1.00 97.44 116 ARG A N 1
ATOM 878 C CA . ARG A 1 116 ? -5.650 -0.124 -8.983 1.00 97.44 116 ARG A CA 1
ATOM 879 C C . ARG A 1 116 ? -4.291 0.574 -9.076 1.00 97.44 116 ARG A C 1
ATOM 881 O O . ARG A 1 116 ? -3.884 1.002 -10.157 1.00 97.44 116 ARG A O 1
ATOM 888 N N . SER A 1 117 ? -3.578 0.705 -7.958 1.00 98.00 117 SER A N 1
ATOM 889 C CA . SER A 1 117 ? -2.236 1.293 -7.947 1.00 98.00 117 SER A CA 1
ATOM 890 C C . SER A 1 117 ? -1.200 0.412 -8.637 1.00 98.00 117 SER A C 1
ATOM 892 O O . SER A 1 117 ? -0.333 0.952 -9.322 1.00 98.00 117 SER A O 1
ATOM 894 N N . VAL A 1 118 ? -1.301 -0.914 -8.506 1.00 97.44 118 VAL A N 1
ATOM 895 C CA . VAL A 1 118 ? -0.455 -1.866 -9.241 1.00 97.44 118 VAL A CA 1
ATOM 896 C C . VAL A 1 118 ? -0.738 -1.797 -10.740 1.00 97.44 118 VAL A C 1
ATOM 898 O O . VAL A 1 118 ? 0.198 -1.634 -11.516 1.00 97.44 118 VAL A O 1
ATOM 901 N N . GLU A 1 119 ? -2.005 -1.824 -11.161 1.00 95.25 119 GLU A N 1
ATOM 902 C CA . GLU A 1 119 ? -2.382 -1.664 -12.576 1.00 95.25 119 GLU A CA 1
ATOM 903 C C . GLU A 1 119 ? -1.838 -0.352 -13.163 1.00 95.25 119 GLU A C 1
ATOM 905 O O . GLU A 1 119 ? -1.374 -0.295 -14.306 1.00 95.25 119 GLU A O 1
ATOM 910 N N . GLY A 1 120 ? -1.846 0.712 -12.355 1.00 94.12 120 GLY A N 1
ATOM 911 C CA . GLY A 1 120 ? -1.301 2.017 -12.709 1.00 94.12 120 GLY A CA 1
ATOM 912 C C . GLY A 1 120 ? 0.211 2.037 -12.953 1.00 94.12 120 GLY A C 1
ATOM 913 O O . GLY A 1 120 ? 0.671 2.927 -13.667 1.00 94.12 120 GLY A O 1
ATOM 914 N N . LEU A 1 121 ? 0.984 1.075 -12.429 1.00 94.50 121 LEU A N 1
ATOM 915 C CA . LEU A 1 121 ? 2.441 1.015 -12.627 1.00 94.50 121 LEU A CA 1
ATOM 916 C C . LEU A 1 121 ? 2.840 0.755 -14.082 1.00 94.50 121 LEU A C 1
ATOM 918 O O . LEU A 1 121 ? 3.915 1.186 -14.493 1.00 94.50 121 LEU A O 1
ATOM 922 N N . THR A 1 122 ? 1.968 0.118 -14.865 1.00 91.56 122 THR A N 1
ATOM 923 C CA . THR A 1 122 ? 2.200 -0.162 -16.292 1.00 91.56 122 THR A CA 1
ATOM 924 C C . THR A 1 122 ? 2.169 1.099 -17.161 1.00 91.56 122 THR A C 1
ATOM 926 O O . THR A 1 122 ? 2.618 1.085 -18.312 1.00 91.56 122 THR A O 1
ATOM 929 N N . ARG A 1 123 ? 1.634 2.205 -16.626 1.00 84.44 123 ARG A N 1
ATOM 930 C CA . ARG A 1 123 ? 1.496 3.473 -17.344 1.00 84.44 123 ARG A CA 1
ATOM 931 C C . ARG A 1 123 ? 2.846 4.218 -17.396 1.00 84.44 123 ARG A C 1
ATOM 933 O O . ARG A 1 123 ? 3.597 4.160 -16.418 1.00 84.44 123 ARG A O 1
ATOM 940 N N . PRO A 1 124 ? 3.159 4.910 -18.513 1.00 71.25 124 PRO A N 1
ATOM 941 C CA . PRO A 1 124 ? 4.407 5.666 -18.684 1.00 71.25 124 PRO A CA 1
ATOM 942 C C . PRO A 1 124 ? 4.692 6.666 -17.554 1.00 71.25 124 PRO A C 1
ATOM 944 O O . PRO A 1 124 ? 3.763 7.414 -17.181 1.00 71.25 124 PRO A O 1
#

Solvent-accessible surface area (backbone atoms only — not comparable to full-atom values): 6967 Å² total; per-residue (Å²): 103,53,84,67,47,75,48,97,88,53,38,40,37,35,41,44,59,49,71,54,100,93,39,70,40,38,40,55,81,43,28,17,89,93,48,73,68,92,69,52,57,61,76,61,37,45,61,45,31,52,58,62,42,58,84,39,45,25,71,57,96,94,36,65,42,63,48,78,42,65,69,49,80,34,97,43,81,93,44,41,37,66,13,50,35,31,32,38,40,34,34,28,60,29,66,79,67,49,67,85,50,53,74,62,58,54,50,48,52,52,51,53,21,46,51,55,22,50,64,52,41,41,52,130

Foldseek 3Di:
DADWDADPVQKIKDKDFDDDPRDQDFLQVLAAPVGHDPDALCVQLVVQLCVLCPPFFDDDPNDGQKDKDQPDAAPDPRCRRRGGRMIMIMTRTDCVNCVPPDPVRVVVSSNVSNVVSSNVNRPD

Mean predicted aligned error: 3.05 Å

Secondary structure (DSSP, 8-state):
-PPPEE-TTS-EEEEEE-EETTEE-BGGGGS-TT-PPSS-THHHHHHHHHHHTTTTBPEETTEE-EEEEESS--SSTT-GGGSBSEEEEEEPBPHHHHTT--HHHHHHHHHHHHHHHHHHTT--

Sequence (124 aa):
MARPTSTDDGWWLTVLWVIDDDEVISFREVAPLAGPPAGPPLLRLGPSFAGSLSGMILEENGRLAMRLNVVSAPDDEARPWLAPLAIRAAFRWDPVRIAAMSANELADQVLDGFGRSVEGLTRP

Radius of gyration: 14.8 Å; Cα contacts (8 Å, |Δi|>4): 195; chains: 1; bounding box: 40×38×43 Å

=== Feature glossary ===
The record interleaves many kinds of information about one protein. Here is each kind framed as the question it answers.

Q: What known structures does this most resemble?
A: Structural nearest neighbors (via Foldseek easy-search vs the PDB). Reported per hit: target PDB id, E-value, and alignment TM-score. A TM-score above ~0.5 is the conventional threshold for 'same fold'.

Q: Where is each backbone atom in 3D?
A: The mmCIF table is the protein's shape written out atom by atom. For each backbone N, Cα, C, and carbonyl O, it records an (x, y, z) coordinate triple in Å plus the residue type, chain letter, and residue number.

Q: What are the backbone torsion angles?
A: The φ/ψ torsion pair specifies the backbone conformation at each residue. φ rotates about the N–Cα bond, ψ about the Cα–C bond. Steric clashes forbid most of the (φ, ψ) plane — the allowed regions (α-helix basin, β-sheet basin, left-handed helix) are the Ramachandran-allowed regions.

Q: Which residues are buried vs exposed?
A: Solvent-accessible surface area (SASA) is the area in Å² traced out by the centre of a 1.4 Å probe sphere (a water molecule) rolled over the protein's van der Waals surface (Shrake–Rupley / Lee–Richards construction). Buried residues have near-zero SASA; fully exposed residues can exceed 200 Å². The total SASA scales roughly with the number of surface residues.

Q: How confident is the AlphaFold model at each residue?
A: pLDDT is the predicted lDDT-Cα score: AlphaFold's confidence that the local environment of each residue (all inter-atomic distances within 15 Å) is correctly placed. It is a per-residue number between 0 and 100, with higher meaning more reliable.

Q: What does the local fold look like, residue by residue?
A: 3Di is Foldseek's structural alphabet. Each residue is assigned one of twenty discrete states based on how its Cα sits relative to its spatial (not sequential) neighbors. Aligning 3Di strings finds structural homologs roughly as well as full 3D superposition, but orders of magnitude faster.

Q: How big and how compact is the whole molecule?
A: Radius of gyration (Rg) is the root-mean-square distance of Cα atoms from their centroid — a single number for overall size and compactness. A globular domain of N residues has Rg ≈ 2.2·N^0.38 Å; an extended or disordered chain has a much larger Rg. The Cα contact count is the number of residue pairs whose Cα atoms are within 8 Å and are more than four positions apart in sequence — a standard proxy for tertiary packing density. The bounding box is the smallest axis-aligned box enclosing all Cα atoms.

Q: Which residues are in helices, strands, or loops?
A: DSSP 8-state secondary structure assigns each residue one of H (α-helix), G (3₁₀-helix), I (π-helix), E (extended β-strand), B (isolated β-bridge), T (hydrogen-bonded turn), S (bend), or '-' (coil). The assignment is computed from backbone hydrogen-bond geometry via the Kabsch–Sander algorithm.

Q: How mobile is each atom in the crystal?
A: Crystallographic B-factors measure how much each atom's electron density is smeared out, in Å². They rise in mobile loops and surface residues and fall in the buried interior. In AlphaFold models this column is repurposed to hold pLDDT instead.

Q: What if only a Cα trace is available?
A: P-SEA three-state annotation labels each residue as helix, strand, or coil based purely on the geometry of the Cα trace. It serves as a fallback when the full backbone (and thus DSSP) is unavailable.

Q: What family and function is it annotated with?
A: Database cross-references. InterPro integrates a dozen domain/family signature databases into unified entries with residue-range hits. GO terms attach function/process/location labels with evidence codes. CATH codes position the fold in a four-level structural taxonomy. Organism is the NCBI-taxonomy species name.

Q: Are the domains correctly placed relative to each other?
A: Predicted Aligned Error (PAE) is an AlphaFold confidence matrix: entry (i, j) is the expected error in the position of residue j, in ångströms, when the prediction is superimposed on the true structure at residue i. Low PAE within a block of residues means that block is internally rigid and well-predicted; high PAE between two blocks means their relative placement is uncertain even if each block individually is confident.

Q: What do the diagnostic plots show?
A: Three diagnostic plots accompany the record. The Cα contact map visualizes the tertiary structure as a 2D adjacency matrix (8 Å cutoff, sequence-local contacts suppressed). The Ramachandran plot shows the distribution of backbone (φ, ψ) torsions, with points in the α and β basins reflecting secondary structure content. The PAE plot shows AlphaFold's inter-residue confidence as a color matrix.

Q: What is the amino-acid chain?
A: Primary structure: the covalent order of the twenty standard amino acids along the backbone. Two proteins with the same sequence will (almost always) fold to the same structure; two with 30% identity often share a fold but not the details.

Q: What do the rendered images show?
A: The six renders are orthographic views along the three Cartesian axes in both directions. Representation (cartoon, sticks, or surface) and color scheme (sequence-rainbow or by-chain) vary across proteins so the training set covers all the common visualization conventions.